Protein AF-A0A3C1WS27-F1 (afdb_monomer_lite)

Sequence (138 aa):
MELTKKLEDYNALLDRKADLAAQTKENNAAIESMKQEIEDMMIDEDITKITAAGYNFSLVNKTEYSKKSEKDLADAGLNFFEVLRNNDLGDLIKETVDRRTYSAACREMVTERGELPDEIQAVTSVYETTDISRRKAK

Secondary structure (DSSP, 8-state):
-HHHHHHHHHHHHHHHHHHHHHHHHHHHHHHHHHHHHHHHHHHHTT-SEEEETTEEEE--------PPPHHHHHHTT--HHHHHHHTT-GGG------HHHHHHHHHHHHHHHSS--HHHHHT---------------

Foldseek 3Di:
DVVVVVVVVVVVVVVVVVVVVVVVVVVVVVVVVVVVVVLVVCVVVVNQWDDDPNDIDGDDDDDDDDDDDPVVCVVVVHDPQVVCVVVVNNVVDDDDDDPVNLVVVLVVCCVVPVHGPPVSVVVDDDDDDDDDDDDDDD

pLDDT: mean 95.27, std 3.47, range [70.12, 98.62]

Radius of gyration: 25.47 Å; chains: 1; bounding box: 59×42×63 Å

Structure (mmCIF, N/CA/C/O backbone):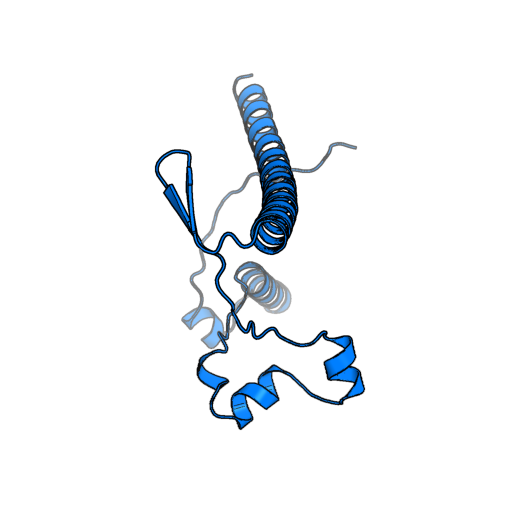
data_AF-A0A3C1WS27-F1
#
_entry.id   AF-A0A3C1WS27-F1
#
loop_
_atom_site.group_PDB
_atom_site.id
_atom_site.type_symbol
_atom_site.label_atom_id
_atom_site.label_alt_id
_atom_site.label_comp_id
_atom_site.label_asym_id
_atom_site.label_entity_id
_atom_site.label_seq_id
_atom_site.pdbx_PDB_ins_code
_atom_site.Cartn_x
_atom_site.Cartn_y
_atom_site.Cartn_z
_atom_site.occupancy
_atom_site.B_iso_or_equiv
_atom_site.auth_seq_id
_atom_site.auth_comp_id
_atom_site.auth_asym_id
_atom_site.auth_atom_id
_atom_site.pdbx_PDB_model_num
ATOM 1 N N . MET A 1 1 ? 36.019 15.001 4.061 1.00 78.75 1 MET A N 1
ATOM 2 C CA . MET A 1 1 ? 35.536 15.767 2.886 1.00 78.75 1 MET A CA 1
ATOM 3 C C . MET A 1 1 ? 34.038 15.985 3.017 1.00 78.75 1 MET A C 1
ATOM 5 O O . MET A 1 1 ? 33.376 15.134 3.596 1.00 78.75 1 MET A O 1
ATOM 9 N N . GLU A 1 2 ? 33.504 17.081 2.473 1.00 94.75 2 GLU A N 1
ATOM 10 C CA . GLU A 1 2 ? 32.064 17.400 2.507 1.00 94.75 2 GLU A CA 1
ATOM 11 C C . GLU A 1 2 ? 31.185 16.277 1.924 1.00 94.75 2 GLU A C 1
ATOM 13 O O . GLU A 1 2 ? 30.153 15.937 2.497 1.00 94.75 2 GLU A O 1
ATOM 18 N N . LEU A 1 3 ? 31.643 15.629 0.845 1.00 95.50 3 LEU A N 1
ATOM 19 C CA . LEU A 1 3 ? 30.945 14.505 0.215 1.00 95.50 3 LEU A CA 1
ATOM 20 C C . LEU A 1 3 ? 30.719 13.329 1.177 1.00 95.50 3 LEU A C 1
ATOM 22 O O . LEU A 1 3 ? 29.619 12.792 1.229 1.00 95.50 3 LEU A O 1
ATOM 26 N N . THR A 1 4 ? 31.735 12.938 1.953 1.00 95.38 4 THR A N 1
ATOM 27 C CA . THR A 1 4 ? 31.625 11.824 2.909 1.00 95.38 4 THR A CA 1
ATOM 28 C C . THR A 1 4 ? 30.534 12.100 3.937 1.00 95.38 4 THR A C 1
ATOM 30 O O . THR A 1 4 ? 29.682 11.248 4.160 1.00 95.38 4 THR A O 1
ATOM 33 N N . LYS A 1 5 ? 30.485 13.330 4.464 1.00 97.06 5 LYS A N 1
ATOM 34 C CA . LYS A 1 5 ? 29.435 13.752 5.393 1.00 97.06 5 LYS A CA 1
ATOM 35 C C . LYS A 1 5 ? 28.047 13.692 4.747 1.00 97.06 5 LYS A C 1
ATOM 37 O O . LYS A 1 5 ? 27.116 13.181 5.351 1.00 97.06 5 LYS A O 1
ATOM 42 N N . LYS A 1 6 ? 27.901 14.143 3.495 1.00 97.81 6 LYS A N 1
ATOM 43 C CA . LYS A 1 6 ? 26.626 14.030 2.762 1.00 97.81 6 LYS A CA 1
ATOM 44 C C . LYS A 1 6 ? 26.190 12.577 2.555 1.00 97.81 6 LYS A C 1
ATOM 46 O O . LYS A 1 6 ? 24.995 12.302 2.609 1.00 97.81 6 LYS A O 1
ATOM 51 N N . LEU A 1 7 ? 27.128 11.658 2.320 1.00 96.62 7 LEU A N 1
ATOM 52 C CA . LEU A 1 7 ? 26.832 10.227 2.192 1.00 96.62 7 LEU A CA 1
ATOM 53 C C . LEU A 1 7 ? 26.419 9.605 3.534 1.00 96.62 7 LEU A C 1
ATOM 55 O O . LEU A 1 7 ? 25.509 8.777 3.557 1.00 96.62 7 LEU A O 1
ATOM 59 N N . GLU A 1 8 ? 27.036 10.027 4.639 1.00 96.12 8 GLU A N 1
ATOM 60 C CA . GLU A 1 8 ? 26.635 9.645 6.000 1.00 96.12 8 GLU A CA 1
ATOM 61 C C . GLU A 1 8 ? 25.231 10.171 6.336 1.00 96.12 8 GLU A C 1
ATOM 63 O O . GLU A 1 8 ? 24.368 9.385 6.732 1.00 96.12 8 GLU A O 1
ATOM 68 N N . ASP A 1 9 ? 24.968 11.459 6.086 1.00 97.50 9 ASP A N 1
ATOM 69 C CA . ASP A 1 9 ? 23.651 12.086 6.264 1.00 97.50 9 ASP A CA 1
ATOM 70 C C . ASP A 1 9 ? 22.581 11.371 5.415 1.00 97.50 9 ASP A C 1
ATOM 72 O O . ASP A 1 9 ? 21.492 11.052 5.897 1.00 97.50 9 ASP A O 1
ATOM 76 N N . TYR A 1 10 ? 22.893 11.065 4.149 1.00 97.06 10 TYR A N 1
ATOM 77 C CA . TYR A 1 10 ? 22.010 10.305 3.262 1.00 97.06 10 TYR A CA 1
ATOM 78 C C . TYR A 1 10 ? 21.714 8.906 3.813 1.00 97.06 10 TYR A C 1
ATOM 80 O O . TYR A 1 10 ? 20.559 8.474 3.804 1.00 97.06 10 TYR A O 1
ATOM 88 N N . ASN A 1 11 ? 22.725 8.201 4.328 1.00 96.44 11 ASN A N 1
ATOM 89 C CA . ASN A 1 11 ? 22.516 6.884 4.918 1.00 96.44 11 ASN A CA 1
ATOM 90 C C . ASN A 1 11 ? 21.634 6.958 6.174 1.00 96.44 11 ASN A C 1
ATOM 92 O O . ASN A 1 11 ? 20.707 6.160 6.304 1.00 96.44 11 ASN A O 1
ATOM 96 N N . ALA A 1 12 ? 21.852 7.954 7.036 1.00 97.44 12 ALA A N 1
ATOM 97 C CA . ALA A 1 12 ? 21.027 8.180 8.221 1.00 97.44 12 ALA A CA 1
ATOM 98 C C . ALA A 1 12 ? 19.549 8.437 7.869 1.00 97.44 12 ALA A C 1
ATOM 100 O O . ALA A 1 12 ? 18.655 7.962 8.570 1.00 97.44 12 ALA A O 1
ATOM 101 N N . LEU A 1 13 ? 19.264 9.128 6.758 1.00 98.31 13 LEU A N 1
ATOM 102 C CA . LEU A 1 13 ? 17.890 9.318 6.272 1.00 98.31 13 LEU A CA 1
ATOM 103 C C . LEU A 1 13 ? 17.237 8.006 5.816 1.00 98.31 13 LEU A C 1
ATOM 105 O O . LEU A 1 13 ? 16.046 7.794 6.059 1.00 98.31 13 LEU A O 1
ATOM 109 N N . LEU A 1 14 ? 17.992 7.122 5.159 1.00 97.00 14 LEU A N 1
ATOM 110 C CA . LEU A 1 14 ? 17.484 5.810 4.747 1.00 97.00 14 LEU A CA 1
ATOM 111 C C . LEU A 1 14 ? 17.176 4.919 5.953 1.00 97.00 14 LEU A C 1
ATOM 113 O O . LEU A 1 14 ? 16.140 4.253 5.960 1.00 97.00 14 LEU A O 1
ATOM 117 N N . ASP A 1 15 ? 18.037 4.945 6.967 1.00 97.12 15 ASP A N 1
ATOM 118 C CA . ASP A 1 15 ? 17.841 4.183 8.200 1.00 97.12 15 ASP A CA 1
ATOM 119 C C . ASP A 1 15 ? 16.641 4.743 8.983 1.00 97.12 15 ASP A C 1
ATOM 121 O O . ASP A 1 15 ? 15.713 4.002 9.308 1.00 97.12 15 ASP A O 1
ATOM 125 N N . ARG A 1 16 ? 16.532 6.075 9.116 1.00 98.31 16 ARG A N 1
ATOM 126 C CA . ARG A 1 16 ? 15.361 6.718 9.736 1.00 98.31 16 ARG A CA 1
ATOM 127 C C . ARG A 1 16 ? 14.053 6.386 9.016 1.00 98.31 16 ARG A C 1
ATOM 129 O O . ARG A 1 16 ? 13.022 6.231 9.669 1.00 98.31 16 ARG A O 1
ATOM 136 N N . LYS A 1 17 ? 14.063 6.279 7.683 1.00 98.25 17 LYS A N 1
ATOM 137 C CA . LYS A 1 17 ? 12.886 5.856 6.909 1.00 98.25 17 LYS A CA 1
ATOM 138 C C . LYS A 1 17 ? 12.459 4.430 7.272 1.00 98.25 17 LYS A C 1
ATOM 140 O O . LYS A 1 17 ? 11.259 4.178 7.373 1.00 98.25 17 LYS A O 1
ATOM 145 N N . ALA A 1 18 ? 13.411 3.516 7.449 1.00 97.75 18 ALA A N 1
ATOM 146 C CA . ALA A 1 18 ? 13.119 2.150 7.875 1.00 97.75 18 ALA A CA 1
ATOM 147 C C . ALA A 1 18 ? 12.547 2.123 9.302 1.00 97.75 18 ALA A C 1
ATOM 149 O O . ALA A 1 18 ? 11.516 1.488 9.528 1.00 97.75 18 ALA A O 1
ATOM 150 N N . ASP A 1 19 ? 13.136 2.893 10.220 1.00 98.25 19 ASP A N 1
ATOM 151 C CA . ASP A 1 19 ? 12.657 3.002 11.602 1.00 98.25 19 ASP A CA 1
ATOM 152 C C . ASP A 1 19 ? 11.241 3.578 11.680 1.00 98.25 19 ASP A C 1
ATOM 154 O O . ASP A 1 19 ? 10.404 3.082 12.428 1.00 98.25 19 ASP A O 1
ATOM 158 N N . LEU A 1 20 ? 10.942 4.612 10.886 1.00 98.62 20 LEU A N 1
ATOM 159 C CA . LEU A 1 20 ? 9.598 5.187 10.805 1.00 98.62 20 LEU A CA 1
ATOM 160 C C . LEU A 1 20 ? 8.575 4.160 10.315 1.00 98.62 20 LEU A C 1
ATOM 162 O O . LEU A 1 20 ? 7.488 4.074 10.879 1.00 98.62 20 LEU A O 1
ATOM 166 N N . ALA A 1 21 ? 8.921 3.356 9.306 1.00 98.25 21 ALA A N 1
ATOM 167 C CA . ALA A 1 21 ? 8.036 2.302 8.817 1.00 98.25 21 ALA A CA 1
ATOM 168 C C . ALA A 1 21 ? 7.759 1.237 9.895 1.00 98.25 21 ALA A C 1
ATOM 170 O O . ALA A 1 21 ? 6.620 0.783 10.023 1.00 98.25 21 ALA A O 1
ATOM 171 N N . ALA A 1 22 ? 8.768 0.876 10.695 1.00 97.94 22 ALA A N 1
ATOM 172 C CA . ALA A 1 22 ? 8.600 -0.029 11.831 1.00 97.94 22 ALA A CA 1
ATOM 173 C C . ALA A 1 22 ? 7.705 0.586 12.922 1.00 97.94 22 ALA A C 1
ATOM 175 O O . ALA A 1 22 ? 6.713 -0.029 13.307 1.00 97.94 22 ALA A O 1
ATOM 176 N N . GLN A 1 23 ? 7.972 1.833 13.322 1.00 98.31 23 GLN A N 1
ATOM 177 C CA . GLN A 1 23 ? 7.181 2.563 14.323 1.00 98.31 23 GLN A CA 1
ATOM 178 C C . GLN A 1 23 ? 5.714 2.710 13.905 1.00 98.31 23 GLN A C 1
ATOM 180 O O . GLN A 1 23 ? 4.816 2.522 14.719 1.00 98.31 23 GLN A O 1
ATOM 185 N N . THR A 1 24 ? 5.441 3.006 12.629 1.00 98.44 24 THR A N 1
ATOM 186 C CA . THR A 1 24 ? 4.064 3.058 12.116 1.00 98.44 24 THR A CA 1
ATOM 187 C C . THR A 1 24 ? 3.381 1.695 12.202 1.00 98.44 24 THR A C 1
ATOM 189 O O . THR A 1 24 ? 2.223 1.620 12.607 1.00 98.44 24 THR A O 1
ATOM 192 N N . LYS A 1 25 ? 4.085 0.610 11.855 1.00 97.81 25 LYS A N 1
ATOM 193 C CA . LYS A 1 25 ? 3.535 -0.748 11.947 1.00 97.81 25 LYS A CA 1
ATOM 194 C C . LYS A 1 25 ? 3.204 -1.127 13.393 1.00 97.81 25 LYS A C 1
ATOM 196 O O . LYS A 1 25 ? 2.119 -1.644 13.643 1.00 97.81 25 LYS A O 1
ATOM 201 N N . GLU A 1 26 ? 4.116 -0.862 14.324 1.00 98.12 26 GLU A N 1
ATOM 202 C CA . GLU A 1 26 ? 3.929 -1.130 15.755 1.00 98.12 26 GLU A CA 1
ATOM 203 C C . GLU A 1 26 ? 2.779 -0.305 16.339 1.00 98.12 26 GLU A C 1
ATOM 205 O O . GLU A 1 26 ? 1.907 -0.851 17.010 1.00 98.12 26 GLU A O 1
ATOM 210 N N . ASN A 1 27 ? 2.720 0.989 16.018 1.00 98.50 27 ASN A N 1
ATOM 211 C CA . ASN A 1 27 ? 1.651 1.867 16.481 1.00 98.50 27 ASN A CA 1
ATOM 212 C C . ASN A 1 27 ? 0.277 1.438 15.947 1.00 98.50 27 ASN A C 1
ATOM 214 O O . ASN A 1 27 ? -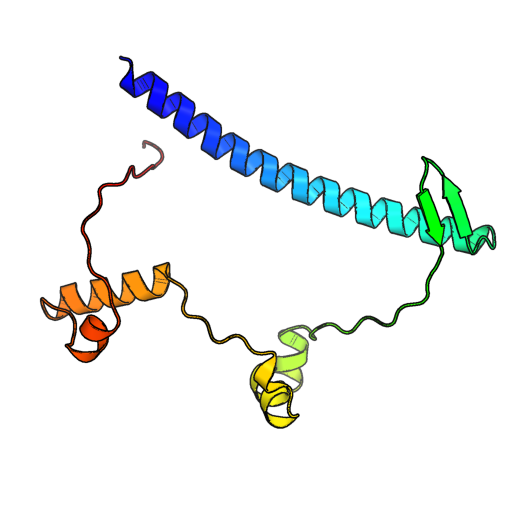0.691 1.437 16.697 1.00 98.50 27 ASN A O 1
ATOM 218 N N . ASN A 1 28 ? 0.182 1.023 14.679 1.00 98.19 28 ASN A N 1
ATOM 219 C CA . ASN A 1 28 ? -1.073 0.506 14.129 1.00 98.19 28 ASN A CA 1
ATOM 220 C C . ASN A 1 28 ? -1.522 -0.777 14.845 1.00 98.19 28 ASN A C 1
ATOM 222 O O . ASN A 1 28 ? -2.706 -0.928 15.125 1.00 98.19 28 ASN A O 1
ATOM 226 N N . ALA A 1 29 ? -0.593 -1.674 15.190 1.00 97.69 29 ALA A N 1
ATOM 227 C CA . ALA A 1 29 ? -0.925 -2.871 15.963 1.00 97.69 29 ALA A CA 1
ATOM 228 C C . ALA A 1 29 ? -1.419 -2.526 17.380 1.00 97.69 29 ALA A C 1
ATOM 230 O O . ALA A 1 29 ? -2.399 -3.104 17.845 1.00 97.69 29 ALA A O 1
ATOM 231 N N . ALA A 1 30 ? -0.783 -1.556 18.043 1.00 98.25 30 ALA A N 1
ATOM 232 C CA . ALA A 1 30 ? -1.218 -1.075 19.353 1.00 98.25 30 ALA A CA 1
ATOM 233 C C . ALA A 1 30 ? -2.598 -0.395 19.299 1.00 98.25 30 ALA A C 1
ATOM 235 O O . ALA A 1 30 ? -3.409 -0.606 20.197 1.00 98.25 30 ALA A O 1
ATOM 236 N N . ILE A 1 31 ? -2.885 0.376 18.240 1.00 98.19 31 ILE A N 1
ATOM 237 C CA . ILE A 1 31 ? -4.202 0.989 18.012 1.00 98.19 31 ILE A CA 1
ATOM 238 C C . ILE A 1 31 ? -5.283 -0.084 17.892 1.00 98.19 31 ILE A C 1
ATOM 240 O O . ILE A 1 31 ? -6.304 0.032 18.561 1.00 98.19 31 ILE A O 1
ATOM 244 N N . GLU A 1 32 ? -5.072 -1.124 17.080 1.00 97.19 32 GLU A N 1
ATOM 245 C CA . GLU A 1 32 ? -6.079 -2.180 16.918 1.00 97.19 32 GLU A CA 1
ATOM 246 C C . GLU A 1 32 ? -6.287 -2.985 18.212 1.00 97.19 32 GLU A C 1
ATOM 248 O O . GLU A 1 32 ? -7.429 -3.273 18.558 1.00 97.19 32 GLU A O 1
ATOM 253 N N . SER A 1 33 ? -5.223 -3.272 18.977 1.00 97.12 33 SER A N 1
ATOM 254 C CA . SER A 1 33 ? -5.348 -3.923 20.297 1.00 97.12 33 SER A CA 1
ATOM 255 C C . SER A 1 33 ? -6.169 -3.074 21.268 1.00 97.12 33 SER A C 1
ATOM 257 O O . SER A 1 33 ? -7.140 -3.551 21.845 1.00 97.12 33 SER A O 1
ATOM 259 N N . MET A 1 34 ? -5.822 -1.790 21.394 1.00 97.94 34 MET A N 1
ATOM 260 C CA . MET A 1 34 ? -6.526 -0.852 22.270 1.00 97.94 34 MET A CA 1
ATOM 261 C C . MET A 1 34 ? -7.987 -0.675 21.848 1.00 97.94 34 MET A C 1
ATOM 263 O O . MET A 1 34 ? -8.874 -0.558 22.685 1.00 97.94 34 MET A O 1
ATOM 267 N N . LYS A 1 35 ? -8.252 -0.650 20.540 1.00 95.81 35 LYS A N 1
ATOM 268 C CA . LYS A 1 35 ? -9.607 -0.547 20.006 1.00 95.81 35 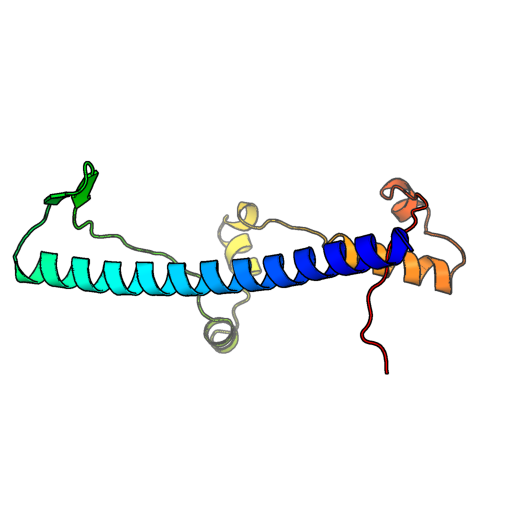LYS A CA 1
ATOM 269 C C . LYS A 1 35 ? -10.448 -1.765 20.391 1.00 95.81 35 LYS A C 1
ATOM 271 O O . LYS A 1 35 ? -11.570 -1.562 20.836 1.00 95.81 35 LYS A O 1
ATOM 276 N N . GLN A 1 36 ? -9.906 -2.979 20.281 1.00 96.12 36 GLN A N 1
ATOM 277 C CA . GLN A 1 36 ? -10.600 -4.191 20.726 1.00 96.12 36 GLN A CA 1
ATOM 278 C C . GLN A 1 36 ? -10.888 -4.149 22.232 1.00 96.12 36 GLN A C 1
ATOM 280 O O . GLN A 1 36 ? -12.013 -4.399 22.643 1.00 96.12 36 GLN A O 1
ATOM 285 N N . GLU A 1 37 ? -9.902 -3.762 23.046 1.00 97.69 37 GLU A N 1
ATOM 286 C CA . GLU A 1 37 ? -10.079 -3.618 24.496 1.00 97.69 37 GLU A CA 1
ATOM 287 C C . GLU A 1 37 ? -11.188 -2.607 24.841 1.00 97.69 37 GLU A C 1
ATOM 289 O O . GLU A 1 37 ? -12.014 -2.866 25.713 1.00 97.69 37 GLU A O 1
ATOM 294 N N . ILE A 1 38 ? -11.243 -1.470 24.139 1.00 96.81 38 ILE A N 1
ATOM 295 C CA . ILE A 1 38 ? -12.300 -0.463 24.318 1.00 96.81 38 ILE A CA 1
ATOM 296 C C . ILE A 1 38 ? -13.665 -1.005 23.875 1.00 96.81 38 ILE A C 1
ATOM 298 O O . ILE A 1 38 ? -14.657 -0.752 24.555 1.00 96.81 38 ILE A O 1
ATOM 302 N N . GLU A 1 39 ? -13.736 -1.720 22.749 1.00 95.88 39 GLU A N 1
ATOM 303 C CA . GLU A 1 39 ? -14.974 -2.350 22.273 1.00 95.88 39 GLU A CA 1
ATOM 304 C C . GLU A 1 39 ? -15.519 -3.343 23.308 1.00 95.88 39 GLU A C 1
ATOM 306 O O . GLU A 1 39 ? -16.699 -3.260 23.652 1.00 95.88 39 GLU A O 1
ATOM 311 N N . ASP A 1 40 ? -14.657 -4.197 23.865 1.00 97.00 40 ASP A N 1
ATOM 312 C CA . ASP A 1 40 ? -15.021 -5.170 24.900 1.00 97.00 40 ASP A CA 1
ATOM 313 C C . ASP A 1 40 ? -15.526 -4.466 26.175 1.00 97.00 40 ASP A C 1
ATOM 315 O O . ASP A 1 40 ? -16.603 -4.791 26.674 1.00 97.00 40 ASP A O 1
ATOM 319 N N . MET A 1 41 ? -14.825 -3.428 26.653 1.00 97.62 41 MET A N 1
ATOM 320 C CA . MET A 1 41 ? -15.264 -2.638 27.818 1.00 97.62 41 MET A CA 1
ATOM 321 C C . MET A 1 41 ? -16.611 -1.942 27.581 1.00 97.62 41 MET A C 1
ATOM 323 O O . MET A 1 41 ? -17.466 -1.922 28.464 1.00 97.62 41 MET A O 1
ATOM 327 N N . MET A 1 42 ? -16.823 -1.368 26.392 1.00 97.19 42 MET A N 1
ATOM 328 C CA . MET A 1 42 ? -18.090 -0.718 26.047 1.00 97.19 42 MET A CA 1
ATOM 329 C C . MET A 1 42 ? -19.254 -1.715 26.010 1.00 97.19 42 MET A C 1
ATOM 331 O O . MET A 1 42 ? -20.367 -1.348 26.388 1.00 97.19 42 MET A O 1
ATOM 335 N N . ILE A 1 43 ? -19.011 -2.956 25.576 1.00 95.88 43 ILE A N 1
ATOM 336 C CA . ILE A 1 43 ? -20.003 -4.038 25.608 1.00 95.88 43 ILE A CA 1
ATOM 337 C C . ILE A 1 43 ? -20.302 -4.450 27.054 1.00 95.88 43 ILE A C 1
ATOM 339 O O . ILE A 1 43 ? -21.473 -4.520 27.428 1.00 95.88 43 ILE A O 1
ATOM 343 N N . ASP A 1 44 ? -19.267 -4.681 27.865 1.00 97.56 44 ASP A N 1
ATOM 344 C CA . ASP A 1 44 ? -19.408 -5.125 29.258 1.00 97.56 44 ASP A CA 1
ATOM 345 C C . ASP A 1 44 ? -20.128 -4.088 30.138 1.00 97.56 44 ASP A C 1
ATOM 347 O O . ASP A 1 44 ? -20.913 -4.450 31.019 1.00 97.56 44 ASP A O 1
ATOM 351 N N . GLU A 1 45 ? -19.894 -2.797 29.889 1.00 97.19 45 GLU A N 1
ATOM 352 C CA . GLU A 1 45 ? -20.531 -1.687 30.610 1.00 97.19 45 GLU A CA 1
ATOM 353 C C . GLU A 1 45 ? -21.865 -1.222 29.986 1.00 97.19 45 GLU A C 1
ATOM 355 O O . GLU A 1 45 ? -22.474 -0.275 30.487 1.00 97.19 45 GLU A O 1
ATOM 360 N N . ASP A 1 46 ? -22.332 -1.869 28.910 1.00 96.06 46 ASP A N 1
ATOM 361 C CA . ASP A 1 46 ? -23.535 -1.491 28.143 1.00 96.06 46 ASP A CA 1
ATOM 362 C C . ASP A 1 46 ? -23.520 -0.012 27.675 1.00 96.06 46 ASP A C 1
ATOM 364 O O . ASP A 1 46 ? -24.533 0.695 27.637 1.00 96.06 46 ASP A O 1
ATOM 368 N N . ILE A 1 47 ? -22.333 0.492 27.316 1.00 96.25 47 ILE A N 1
ATOM 369 C CA . ILE A 1 47 ? -22.115 1.859 26.829 1.00 96.25 47 ILE A CA 1
ATOM 370 C C . ILE A 1 47 ? -22.108 1.859 25.303 1.00 96.25 47 ILE A C 1
ATOM 372 O O . ILE A 1 47 ? -21.135 1.487 24.655 1.00 96.25 47 ILE A O 1
ATOM 376 N N . THR A 1 48 ? -23.151 2.408 24.684 1.00 94.62 48 THR A N 1
ATOM 377 C CA . THR A 1 48 ? -23.200 2.532 23.216 1.00 94.62 48 THR A CA 1
ATOM 378 C C . THR A 1 48 ? -22.499 3.787 22.687 1.00 94.62 48 THR A C 1
ATOM 380 O O . THR A 1 48 ? -22.176 3.861 21.499 1.00 94.62 48 THR A O 1
ATOM 383 N N . LYS A 1 49 ? -22.288 4.806 23.534 1.00 96.88 49 LYS A N 1
ATOM 384 C CA . LYS A 1 49 ? -21.661 6.085 23.164 1.00 96.88 49 LYS A CA 1
ATOM 385 C C . LYS A 1 49 ? -21.050 6.809 24.366 1.00 96.88 49 LYS A C 1
ATOM 387 O O . LYS A 1 49 ? -21.699 6.932 25.399 1.00 96.88 49 LYS A O 1
ATOM 392 N N . ILE A 1 50 ? -19.860 7.383 24.190 1.00 96.88 50 ILE A N 1
ATOM 393 C CA . ILE A 1 50 ? -19.158 8.177 25.212 1.00 96.88 50 ILE A CA 1
ATOM 394 C C . ILE A 1 50 ? -18.372 9.336 24.583 1.00 96.88 50 ILE A C 1
ATOM 396 O O . ILE A 1 50 ? -17.918 9.245 23.443 1.00 96.88 50 ILE A O 1
ATOM 400 N N . THR A 1 51 ? -18.197 10.433 25.324 1.00 97.4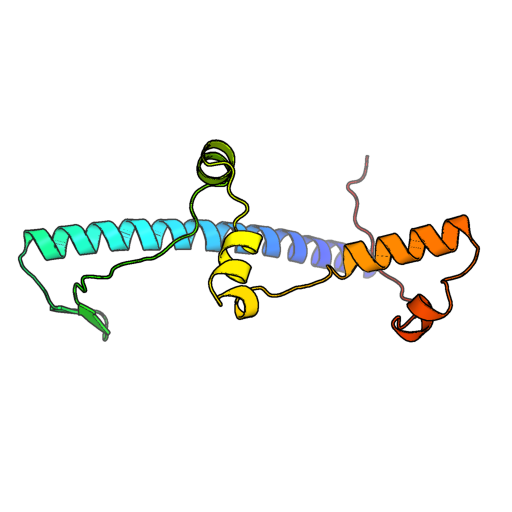4 51 THR A N 1
ATOM 401 C CA . THR A 1 51 ? -17.333 11.556 24.928 1.00 97.44 51 THR A CA 1
ATOM 402 C C . THR A 1 51 ? -16.075 11.569 25.786 1.00 97.44 51 THR A C 1
ATOM 404 O O . THR A 1 51 ? -16.168 11.687 27.005 1.00 97.44 51 THR A O 1
ATOM 407 N N . ALA A 1 52 ? -14.903 11.506 25.158 1.00 96.25 52 ALA A N 1
ATOM 408 C CA . ALA A 1 52 ? -13.609 11.559 25.836 1.00 96.25 52 ALA A CA 1
ATOM 409 C C . ALA A 1 52 ? -12.572 12.274 24.960 1.00 96.25 52 ALA A C 1
ATOM 411 O O . ALA A 1 52 ? -12.655 12.238 23.735 1.00 96.25 52 ALA A O 1
ATOM 412 N N . ALA A 1 53 ? -11.606 12.961 25.578 1.00 95.06 53 ALA A N 1
ATOM 413 C CA . ALA A 1 53 ? -10.532 13.685 24.880 1.00 95.06 53 ALA A CA 1
ATOM 414 C C . ALA A 1 53 ? -11.003 14.642 23.754 1.00 95.06 53 ALA A C 1
ATOM 416 O O . ALA A 1 53 ? -10.269 14.896 22.805 1.00 95.06 53 ALA A O 1
ATOM 417 N N . GLY A 1 54 ? -12.228 15.175 23.848 1.00 97.12 54 GLY A N 1
ATOM 418 C CA . GLY A 1 54 ? -12.818 16.051 22.826 1.00 9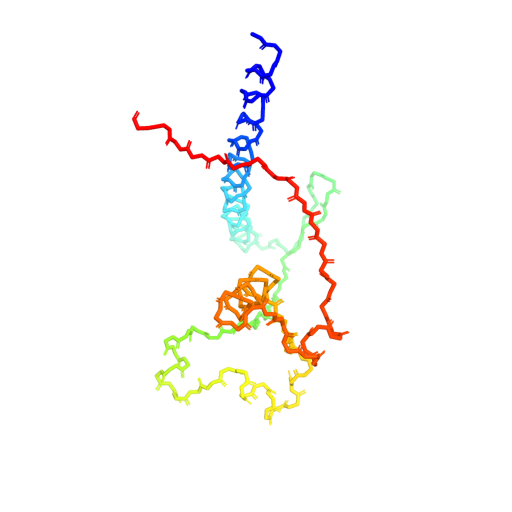7.12 54 GLY A CA 1
ATOM 419 C C . GLY A 1 54 ? -13.481 15.334 21.641 1.00 97.12 54 GLY A C 1
ATOM 420 O O . GLY A 1 54 ? -13.922 16.006 20.712 1.00 97.12 54 GLY A O 1
ATOM 421 N N . TYR A 1 55 ? -13.602 14.004 21.673 1.00 97.69 55 TYR A N 1
ATOM 422 C CA . TYR A 1 55 ? -14.205 13.188 20.614 1.00 97.69 55 TYR A CA 1
ATOM 423 C C . TYR A 1 55 ? -15.394 12.377 21.129 1.00 97.69 55 TYR A C 1
ATOM 425 O O . TYR A 1 55 ? -15.473 12.055 22.312 1.00 97.69 55 TYR A O 1
ATOM 433 N N . ASN A 1 56 ? -16.315 12.035 20.224 1.00 96.69 56 ASN A N 1
ATOM 434 C CA . ASN A 1 56 ? -17.385 11.077 20.491 1.00 96.69 56 ASN A CA 1
ATOM 435 C C . ASN A 1 56 ? -16.964 9.698 19.976 1.00 96.69 56 ASN A C 1
ATOM 437 O O . ASN A 1 56 ? -16.652 9.557 18.793 1.00 96.69 56 ASN A O 1
ATOM 441 N N . PHE A 1 57 ? -17.043 8.695 20.838 1.00 96.94 57 PHE A N 1
ATOM 442 C CA . PHE A 1 57 ? -16.852 7.288 20.510 1.00 96.94 57 PHE A CA 1
ATOM 443 C C . PHE A 1 57 ? -18.202 6.585 20.584 1.00 96.94 57 PHE A C 1
ATOM 445 O O . PHE A 1 57 ? -19.030 6.902 21.439 1.00 96.94 57 PHE A O 1
ATOM 452 N N . SER A 1 58 ? -18.486 5.685 19.651 1.00 96.12 58 SER A N 1
ATOM 453 C CA . SER A 1 58 ? -19.746 4.939 19.618 1.00 96.12 58 SER A CA 1
ATOM 454 C C . SER A 1 58 ? -19.490 3.533 19.113 1.00 96.12 58 SER A C 1
ATOM 456 O O . SER A 1 58 ? -18.746 3.365 18.146 1.00 96.12 58 SER A O 1
ATOM 458 N N . LEU A 1 59 ? -20.128 2.552 19.746 1.00 94.75 59 LEU A N 1
ATOM 459 C CA . LEU A 1 59 ? -20.099 1.175 19.276 1.00 94.75 59 LEU A CA 1
ATOM 460 C C . LEU A 1 59 ? -21.011 1.072 18.050 1.00 94.75 59 LEU A C 1
ATOM 462 O O . LEU A 1 59 ? -22.184 1.451 18.100 1.00 94.75 59 LEU A O 1
ATOM 466 N N . VAL A 1 60 ? -20.465 0.617 16.923 1.00 91.56 60 VAL A N 1
ATOM 467 C CA . VAL A 1 60 ? -21.206 0.496 15.663 1.00 91.56 60 VAL A CA 1
ATOM 468 C C . VAL A 1 60 ? -21.035 -0.911 15.126 1.00 91.56 60 VAL A C 1
ATOM 470 O O . VAL A 1 60 ? -19.928 -1.319 14.789 1.00 91.56 60 VAL A O 1
ATOM 473 N N . ASN A 1 61 ? -22.150 -1.616 14.955 1.00 87.62 61 ASN A N 1
ATOM 474 C CA . ASN A 1 61 ? -22.158 -2.891 14.251 1.00 87.62 61 ASN A CA 1
ATOM 475 C C . ASN A 1 61 ? -21.886 -2.649 12.765 1.00 87.62 61 ASN A C 1
ATOM 477 O O . ASN A 1 61 ? -22.645 -1.941 12.096 1.00 87.62 61 ASN A O 1
ATOM 481 N N . LYS A 1 62 ? -20.811 -3.242 12.246 1.00 89.75 62 LYS A N 1
ATOM 482 C CA . LYS A 1 62 ? -20.463 -3.194 10.824 1.00 89.75 62 LYS A CA 1
ATOM 483 C C . LYS A 1 62 ? -20.285 -4.599 10.277 1.00 89.75 62 LYS A C 1
ATOM 485 O O . LYS A 1 62 ? -19.723 -5.468 10.935 1.00 89.75 62 LYS A O 1
ATOM 490 N N . THR A 1 63 ? -20.748 -4.799 9.050 1.00 92.56 63 THR A N 1
ATOM 491 C CA . THR A 1 63 ? -20.400 -5.972 8.252 1.00 92.56 63 THR A CA 1
ATOM 492 C C . THR A 1 63 ? -19.275 -5.575 7.314 1.00 92.56 63 THR A C 1
ATOM 494 O O . THR A 1 63 ? -19.464 -4.722 6.449 1.00 92.56 63 THR A O 1
ATOM 497 N N . GLU A 1 64 ? -18.115 -6.191 7.497 1.00 92.31 64 GLU A N 1
ATOM 498 C CA . GLU A 1 64 ? -16.955 -5.999 6.632 1.00 92.31 64 GLU A CA 1
ATOM 499 C C . GLU A 1 64 ? -16.895 -7.114 5.582 1.00 92.31 64 GLU A C 1
ATOM 501 O O . GLU A 1 64 ? -17.205 -8.274 5.862 1.00 92.31 64 GLU A O 1
ATOM 506 N N . TYR A 1 65 ? -16.474 -6.762 4.367 1.00 93.81 65 TYR A N 1
ATOM 507 C CA . TYR A 1 65 ? -16.300 -7.700 3.260 1.00 93.81 65 TYR A CA 1
ATOM 508 C C . TYR A 1 65 ? -14.835 -7.689 2.836 1.00 93.81 65 TYR A C 1
ATOM 510 O O . TYR A 1 65 ? -14.320 -6.673 2.372 1.00 93.81 65 TYR A O 1
ATOM 518 N N . SER A 1 66 ? -14.156 -8.822 2.985 1.00 93.75 66 SER A N 1
ATOM 519 C CA . SER A 1 66 ? -12.751 -8.976 2.617 1.00 93.75 66 SER A CA 1
ATOM 520 C C . SER A 1 66 ? -12.563 -10.121 1.626 1.00 93.75 66 SER A C 1
ATOM 522 O O . SER A 1 66 ? -13.357 -11.062 1.548 1.00 93.75 66 SER A O 1
ATOM 524 N N . LYS A 1 67 ? -11.499 -10.024 0.821 1.00 96.69 67 LYS A N 1
ATOM 525 C CA . LYS A 1 67 ? -11.102 -11.098 -0.090 1.00 96.69 67 LYS A CA 1
ATOM 526 C C . LYS A 1 67 ? -10.762 -12.345 0.735 1.00 96.69 67 LYS A C 1
ATOM 528 O O . LYS A 1 67 ? -10.013 -12.256 1.707 1.00 96.69 67 LYS A O 1
ATOM 533 N N . LYS A 1 68 ? -11.265 -13.507 0.312 1.00 95.69 68 LYS A N 1
ATOM 534 C CA . LYS A 1 68 ? -10.829 -14.803 0.854 1.00 95.69 68 LYS A CA 1
ATOM 535 C C . LYS A 1 68 ? -9.327 -15.018 0.641 1.00 95.69 68 LYS A C 1
ATOM 537 O O . LYS A 1 68 ? -8.728 -14.428 -0.260 1.00 95.69 68 LYS A O 1
ATOM 542 N N . SER A 1 69 ? -8.724 -15.883 1.453 1.00 95.88 69 SER A N 1
ATOM 543 C CA . SER A 1 69 ? -7.305 -16.207 1.298 1.00 95.88 69 SER A CA 1
ATOM 544 C C . SER A 1 69 ? -7.028 -16.840 -0.074 1.00 95.88 69 SER A C 1
ATOM 546 O O . SER A 1 69 ? -7.903 -17.480 -0.658 1.00 95.88 69 SER A O 1
ATOM 548 N N . GLU A 1 70 ? -5.801 -16.698 -0.591 1.00 96.06 70 GLU A N 1
ATOM 549 C CA . GLU A 1 70 ? -5.420 -17.352 -1.857 1.00 96.06 70 GLU A CA 1
ATOM 550 C C . GLU A 1 70 ? -5.579 -18.873 -1.779 1.00 96.06 70 GLU A C 1
ATOM 552 O O . GLU A 1 70 ? -5.934 -19.506 -2.767 1.00 96.06 70 GLU A O 1
ATOM 557 N N . LYS A 1 71 ? -5.361 -19.455 -0.592 1.00 95.81 71 LYS A N 1
ATOM 558 C CA . LYS A 1 71 ? -5.569 -20.881 -0.352 1.00 95.81 71 LYS A CA 1
ATOM 559 C C . LYS A 1 71 ? -7.036 -21.266 -0.530 1.00 95.81 71 LYS A C 1
ATOM 561 O O . LYS A 1 71 ? -7.315 -22.179 -1.292 1.00 95.81 71 LYS A O 1
ATOM 566 N N . ASP A 1 72 ? -7.961 -20.555 0.115 1.00 97.06 72 ASP A N 1
ATOM 567 C CA . ASP A 1 72 ? -9.394 -20.876 0.017 1.00 97.06 72 ASP A CA 1
ATOM 568 C C . ASP A 1 72 ? -9.918 -20.708 -1.414 1.00 97.06 72 ASP A C 1
ATOM 570 O O . ASP A 1 72 ? -10.798 -21.446 -1.855 1.00 97.06 72 ASP A O 1
ATOM 574 N N . LEU A 1 73 ? -9.388 -19.722 -2.144 1.00 97.19 73 LEU A N 1
ATOM 575 C CA . LEU A 1 73 ? -9.714 -19.513 -3.552 1.00 97.19 73 LEU A CA 1
ATOM 576 C C . LEU A 1 73 ? -9.170 -20.649 -4.424 1.00 97.19 73 LEU A C 1
ATOM 578 O O . LEU A 1 73 ? -9.907 -21.161 -5.264 1.00 97.19 73 LEU A O 1
ATOM 582 N N . ALA A 1 74 ? -7.928 -21.080 -4.194 1.00 95.00 74 ALA A N 1
ATOM 583 C CA . ALA A 1 74 ? -7.321 -22.201 -4.906 1.00 95.00 74 ALA A CA 1
ATOM 584 C C . ALA A 1 74 ? -8.039 -23.530 -4.620 1.00 95.00 74 ALA A C 1
ATOM 586 O O . ALA A 1 74 ? -8.351 -24.260 -5.559 1.00 95.00 74 ALA A O 1
ATOM 587 N N . ASP A 1 75 ? -8.367 -23.807 -3.355 1.00 97.25 75 ASP A N 1
ATOM 588 C CA . ASP A 1 75 ? -9.107 -25.003 -2.933 1.00 97.25 75 ASP A CA 1
ATOM 589 C C . ASP A 1 75 ? -10.515 -25.045 -3.562 1.00 97.25 75 ASP A C 1
ATOM 591 O O . ASP A 1 75 ? -11.028 -26.115 -3.887 1.00 97.25 75 ASP A O 1
ATOM 595 N N . ALA A 1 76 ? -11.126 -23.877 -3.794 1.00 96.50 76 ALA A N 1
ATOM 596 C CA . ALA A 1 76 ? -12.394 -23.737 -4.509 1.00 96.50 76 ALA A CA 1
ATOM 597 C C . ALA A 1 76 ? -12.253 -23.682 -6.045 1.00 96.50 76 ALA A C 1
ATOM 599 O O . ALA A 1 76 ? -13.266 -23.608 -6.741 1.00 96.50 76 ALA A O 1
ATOM 600 N N . GLY A 1 77 ? -11.030 -23.686 -6.587 1.00 96.56 77 GLY A N 1
ATOM 601 C CA . GLY A 1 77 ? -10.770 -23.551 -8.023 1.00 96.56 77 GLY A CA 1
ATOM 602 C C . GLY A 1 77 ? -11.188 -22.197 -8.610 1.00 96.56 77 GLY A C 1
ATOM 603 O O . GLY A 1 77 ? -11.536 -22.122 -9.786 1.00 96.56 77 GLY A O 1
ATOM 604 N N . LEU A 1 78 ? -11.198 -21.133 -7.803 1.00 97.38 78 LEU A N 1
ATOM 605 C CA . LEU A 1 78 ? -11.666 -19.803 -8.194 1.00 97.38 78 LEU A CA 1
ATOM 606 C C . LEU A 1 78 ? -10.503 -18.838 -8.431 1.00 97.38 78 LEU A C 1
ATOM 608 O O . LEU A 1 78 ? -9.628 -18.669 -7.583 1.00 97.38 78 LEU A O 1
ATOM 612 N N . ASN A 1 79 ? -10.558 -18.101 -9.541 1.00 96.69 79 ASN A N 1
ATOM 613 C CA . ASN A 1 79 ? -9.726 -16.922 -9.755 1.00 96.69 79 ASN A CA 1
ATOM 614 C C . ASN A 1 79 ? -10.494 -15.663 -9.328 1.00 96.69 79 ASN A C 1
ATOM 616 O O . ASN A 1 79 ? -11.533 -15.334 -9.899 1.00 96.69 79 ASN A O 1
ATOM 620 N N . PHE A 1 80 ? -9.973 -14.937 -8.336 1.00 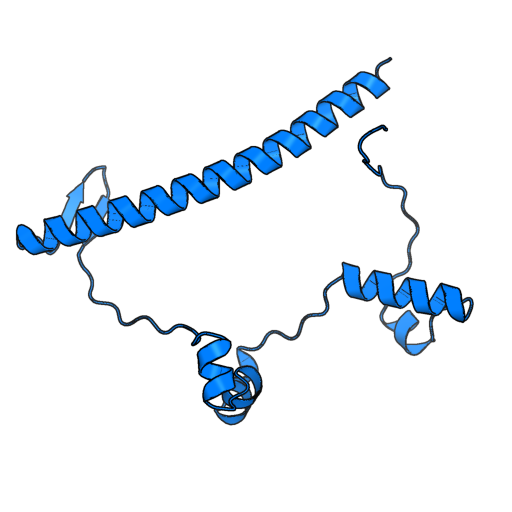96.56 80 PHE A N 1
ATOM 621 C CA . PHE A 1 80 ? -10.653 -13.762 -7.782 1.00 96.56 80 PHE A CA 1
ATOM 622 C C . PHE A 1 80 ? -10.991 -12.700 -8.837 1.00 96.56 80 PHE A C 1
ATOM 624 O O . PHE A 1 80 ? -12.109 -12.195 -8.852 1.00 96.56 80 PHE A O 1
ATOM 631 N N . PHE A 1 81 ? -10.058 -12.377 -9.735 1.00 96.31 81 PHE A N 1
ATOM 632 C CA . PHE A 1 81 ? -10.274 -11.333 -10.736 1.00 96.31 81 PHE A CA 1
ATOM 633 C C . PHE A 1 81 ? -11.269 -11.761 -11.813 1.00 96.31 81 PHE A C 1
ATOM 635 O O . PHE A 1 81 ? -12.096 -10.952 -12.225 1.00 96.31 81 PHE A O 1
ATOM 642 N N . GLU A 1 82 ? -11.234 -13.020 -12.247 1.00 96.88 82 GLU A N 1
ATOM 643 C CA . GLU A 1 82 ? -12.230 -13.545 -13.189 1.00 96.88 82 GLU A CA 1
ATOM 644 C C . GLU A 1 82 ? -13.630 -13.542 -12.576 1.00 96.88 82 GLU A C 1
ATOM 646 O O . GLU A 1 82 ? -14.577 -13.102 -13.222 1.00 96.88 82 GLU A O 1
ATOM 651 N N . VAL A 1 83 ? -13.760 -13.947 -11.307 1.00 97.56 83 VAL A N 1
ATOM 652 C CA . VAL A 1 83 ? -15.039 -13.891 -10.588 1.00 97.56 83 VAL A CA 1
ATOM 653 C C . VAL A 1 83 ? -15.558 -12.456 -10.516 1.00 97.56 83 VAL A C 1
ATOM 655 O O . VAL A 1 83 ? -16.732 -12.241 -10.803 1.00 97.56 83 VAL A O 1
ATOM 658 N N . LEU A 1 84 ? -14.711 -11.470 -10.198 1.00 97.38 84 LEU A N 1
ATOM 659 C CA . LEU A 1 84 ? -15.128 -10.063 -10.206 1.00 97.38 84 LEU A CA 1
ATOM 660 C C . LEU A 1 84 ? -15.598 -9.611 -11.597 1.00 97.38 84 LEU A C 1
ATOM 662 O O . LEU A 1 84 ? -16.675 -9.030 -11.709 1.00 97.38 84 LEU A O 1
ATOM 666 N N . ARG A 1 85 ? -14.839 -9.913 -12.660 1.00 96.75 85 ARG A N 1
ATOM 667 C CA . ARG A 1 85 ? -15.217 -9.554 -14.041 1.00 96.75 85 ARG A CA 1
ATOM 668 C C . ARG A 1 85 ? -16.539 -10.199 -14.469 1.00 96.75 85 ARG A C 1
ATOM 670 O O . ARG A 1 85 ? -17.350 -9.532 -15.096 1.00 96.75 85 ARG A O 1
ATOM 677 N N . ASN A 1 86 ? -16.780 -11.450 -14.082 1.00 97.56 86 ASN A N 1
ATOM 678 C CA . ASN A 1 86 ? -18.002 -12.189 -14.420 1.00 97.56 86 ASN A CA 1
ATOM 679 C C . ASN A 1 86 ? -19.245 -11.739 -13.630 1.00 97.56 86 ASN A C 1
ATOM 681 O O . ASN A 1 86 ? -20.345 -12.173 -13.954 1.00 97.56 86 ASN A O 1
ATOM 685 N N . ASN A 1 87 ? -19.078 -10.919 -12.588 1.00 97.44 87 ASN A N 1
ATOM 686 C CA . ASN A 1 87 ? -20.164 -10.428 -11.733 1.00 97.44 87 ASN A CA 1
ATOM 687 C C . ASN A 1 87 ? -20.311 -8.898 -11.804 1.00 97.44 87 ASN A C 1
ATOM 689 O O . ASN A 1 87 ? -20.692 -8.280 -10.814 1.00 97.44 87 ASN A O 1
ATOM 693 N N . ASP A 1 88 ? -19.954 -8.275 -12.932 1.00 96.38 88 ASP A N 1
ATOM 694 C CA . ASP A 1 88 ? -20.045 -6.818 -13.144 1.00 96.38 88 ASP A CA 1
ATOM 695 C C . ASP A 1 88 ? -19.236 -5.971 -12.137 1.00 96.38 88 ASP A C 1
ATOM 697 O O . ASP A 1 88 ? -19.463 -4.776 -11.964 1.00 96.38 88 ASP A O 1
ATOM 701 N N . LEU A 1 89 ? -18.241 -6.578 -11.482 1.00 96.81 89 LEU A N 1
ATOM 702 C CA . LEU A 1 89 ? -17.304 -5.912 -10.571 1.00 96.81 89 LEU A CA 1
ATOM 703 C C . LEU A 1 89 ? -15.924 -5.709 -11.212 1.00 96.81 89 LEU A C 1
ATOM 705 O O . LEU A 1 89 ? -14.953 -5.391 -10.522 1.00 96.81 89 LEU A O 1
ATOM 709 N N . GLY A 1 90 ? -15.822 -5.895 -12.531 1.00 95.75 90 GLY A N 1
ATOM 710 C CA . GLY A 1 90 ? -14.584 -5.719 -13.290 1.00 95.75 90 GLY A CA 1
ATOM 711 C C . GLY A 1 90 ? -13.991 -4.316 -13.152 1.00 95.75 90 GLY A C 1
ATOM 712 O O . GLY A 1 90 ? -12.777 -4.188 -13.028 1.00 95.75 90 GLY A O 1
ATOM 713 N N . ASP A 1 91 ? -14.833 -3.286 -13.055 1.00 96.06 91 ASP A N 1
ATOM 714 C CA . ASP A 1 91 ? -14.411 -1.883 -12.923 1.00 96.06 91 ASP A CA 1
ATOM 715 C C . ASP A 1 91 ? -13.673 -1.580 -11.605 1.00 96.06 91 ASP A C 1
ATOM 717 O O . ASP A 1 91 ? -12.978 -0.568 -11.488 1.00 96.06 91 ASP A O 1
ATOM 721 N N . LEU A 1 92 ? -13.782 -2.459 -10.600 1.00 95.38 92 LEU A N 1
ATOM 722 C CA . LEU A 1 92 ? -12.991 -2.354 -9.369 1.00 95.38 92 LEU A CA 1
ATOM 723 C C . LEU A 1 92 ? -11.518 -2.720 -9.595 1.00 95.38 92 LEU A C 1
ATOM 725 O O . LEU A 1 92 ? -10.651 -2.346 -8.796 1.00 95.38 92 LEU A O 1
ATOM 729 N N . ILE A 1 93 ? -11.223 -3.472 -10.658 1.00 96.19 93 ILE A N 1
ATOM 730 C CA . ILE A 1 93 ? -9.881 -3.949 -10.970 1.00 96.19 93 ILE A CA 1
ATOM 731 C C . ILE A 1 93 ? -9.092 -2.811 -11.610 1.00 96.19 93 ILE A C 1
ATOM 733 O O . ILE A 1 93 ? -9.415 -2.318 -12.686 1.00 96.19 93 ILE A O 1
ATOM 737 N N . LYS A 1 94 ? -7.993 -2.430 -10.961 1.00 95.06 94 LYS A N 1
ATOM 738 C CA . LYS A 1 94 ? -7.026 -1.489 -11.528 1.00 95.06 94 LYS A CA 1
ATOM 739 C C . LYS A 1 94 ? -5.902 -2.257 -12.208 1.00 95.06 94 LYS A C 1
ATOM 741 O O . LYS A 1 94 ? -5.001 -2.763 -11.539 1.00 95.06 94 LYS A O 1
ATOM 746 N N . GLU A 1 95 ? -5.944 -2.318 -13.533 1.00 92.12 95 GLU A N 1
ATOM 747 C CA . GLU A 1 95 ? -4.853 -2.868 -14.336 1.00 92.12 95 GLU A CA 1
ATOM 748 C C . GLU A 1 95 ? -3.701 -1.862 -14.370 1.00 92.12 95 GLU A C 1
ATOM 750 O O . GLU A 1 95 ? -3.818 -0.752 -14.885 1.00 92.12 95 GLU A O 1
ATOM 755 N N . THR A 1 96 ? -2.590 -2.226 -13.736 1.00 94.12 96 THR A N 1
ATOM 756 C CA . THR A 1 96 ? -1.420 -1.357 -13.615 1.00 94.12 96 THR A CA 1
ATOM 757 C C . THR A 1 96 ? -0.178 -2.125 -14.013 1.00 94.12 96 THR A C 1
ATOM 759 O O . THR A 1 96 ? -0.055 -3.320 -13.744 1.00 94.12 96 THR A O 1
ATOM 762 N N . VAL A 1 97 ? 0.756 -1.422 -14.645 1.00 93.88 97 VAL A N 1
ATOM 763 C CA . VAL A 1 97 ? 2.087 -1.948 -14.933 1.00 93.88 97 VAL A CA 1
ATOM 764 C C . VAL A 1 97 ? 3.061 -1.306 -13.954 1.00 93.88 97 VAL A C 1
ATOM 766 O O . VAL A 1 97 ? 3.184 -0.080 -13.901 1.00 93.88 97 VAL A O 1
ATOM 769 N N . ASP A 1 98 ? 3.762 -2.121 -13.164 1.00 95.94 98 ASP A N 1
ATOM 770 C CA . ASP A 1 98 ? 4.806 -1.609 -12.280 1.00 95.94 98 ASP A CA 1
ATOM 771 C C . ASP A 1 98 ? 5.924 -0.963 -13.112 1.00 95.94 98 ASP A C 1
ATOM 773 O O . ASP A 1 98 ? 6.551 -1.596 -13.965 1.00 95.94 98 ASP A O 1
ATOM 777 N N . ARG A 1 99 ? 6.200 0.316 -12.839 1.00 93.62 99 ARG A N 1
ATOM 778 C CA . ARG A 1 99 ? 7.164 1.119 -13.602 1.00 93.62 99 ARG A CA 1
ATOM 779 C C . ARG A 1 99 ? 8.559 0.494 -13.622 1.00 93.62 99 ARG A C 1
ATOM 781 O O . ARG A 1 99 ? 9.268 0.617 -14.621 1.00 93.62 99 ARG A O 1
ATOM 788 N N . ARG A 1 100 ? 8.988 -0.134 -12.521 1.00 94.06 100 ARG A N 1
ATOM 789 C CA . ARG A 1 100 ? 10.328 -0.736 -12.431 1.00 94.06 100 ARG A CA 1
ATOM 790 C C . ARG A 1 100 ? 10.412 -1.986 -13.291 1.00 94.06 100 ARG A C 1
ATOM 792 O O . ARG A 1 100 ? 11.390 -2.136 -14.018 1.00 94.06 100 ARG A O 1
ATOM 799 N N . THR A 1 101 ? 9.380 -2.818 -13.236 1.00 95.94 101 THR A N 1
ATOM 800 C CA . THR A 1 101 ? 9.233 -4.030 -14.045 1.00 95.94 101 THR A CA 1
ATOM 801 C C . THR A 1 101 ? 9.178 -3.680 -15.531 1.00 95.94 101 THR A C 1
ATOM 803 O O . THR A 1 101 ? 9.957 -4.221 -16.309 1.00 95.94 101 THR A O 1
ATOM 806 N N . TYR A 1 102 ? 8.366 -2.690 -15.916 1.00 96.19 102 TYR A N 1
ATOM 807 C CA . TYR A 1 102 ? 8.308 -2.187 -17.293 1.00 96.19 102 TYR A CA 1
ATOM 808 C C . TYR A 1 102 ? 9.660 -1.664 -17.788 1.00 96.19 102 TYR A C 1
ATOM 810 O O . TYR A 1 102 ? 10.135 -2.038 -18.858 1.00 96.19 102 TYR A O 1
ATOM 818 N N . SER A 1 103 ? 10.319 -0.824 -16.982 1.00 94.44 103 SER A N 1
ATOM 819 C CA . SER A 1 103 ? 11.632 -0.276 -17.326 1.00 94.44 103 SER A CA 1
ATOM 820 C C . SER A 1 103 ? 12.700 -1.370 -17.445 1.00 94.44 103 SER A C 1
ATOM 822 O O . SER A 1 103 ? 13.578 -1.262 -18.297 1.00 94.44 103 SER A O 1
ATOM 824 N N . ALA A 1 104 ? 12.638 -2.421 -16.620 1.00 95.00 104 ALA A N 1
ATOM 825 C CA . ALA A 1 104 ? 13.530 -3.573 -16.729 1.00 95.00 104 ALA A CA 1
ATOM 826 C C . ALA A 1 104 ? 13.290 -4.361 -18.026 1.00 95.00 104 ALA A C 1
ATOM 828 O O . ALA A 1 104 ? 14.255 -4.613 -18.742 1.00 95.00 104 ALA A O 1
ATOM 829 N N . ALA A 1 105 ? 12.029 -4.643 -18.371 1.00 95.62 105 ALA A N 1
ATOM 830 C CA . ALA A 1 105 ? 11.670 -5.307 -19.624 1.00 95.62 105 ALA A CA 1
ATOM 831 C C . ALA A 1 105 ? 12.139 -4.507 -20.855 1.00 95.62 105 ALA A C 1
ATOM 833 O O . ALA A 1 105 ? 12.739 -5.065 -21.767 1.00 95.62 105 ALA A O 1
ATOM 834 N N . CYS A 1 106 ? 11.968 -3.179 -20.849 1.00 95.75 106 CYS A N 1
ATOM 835 C CA . CYS A 1 106 ? 12.489 -2.309 -21.909 1.00 95.75 106 CYS A CA 1
ATOM 836 C C . CYS A 1 106 ? 14.021 -2.416 -22.049 1.00 95.75 106 CYS A C 1
ATOM 838 O O . CYS A 1 106 ? 14.540 -2.496 -23.160 1.00 95.75 106 CYS A O 1
ATOM 840 N N . ARG A 1 107 ? 14.767 -2.443 -20.934 1.00 94.69 107 ARG A N 1
ATOM 841 C CA . ARG A 1 107 ? 16.237 -2.589 -20.964 1.00 94.69 107 ARG A CA 1
ATOM 842 C C . ARG A 1 107 ? 16.684 -3.945 -21.501 1.00 94.69 107 ARG A C 1
ATOM 844 O O . ARG A 1 107 ? 17.696 -4.004 -22.195 1.00 94.69 107 ARG A O 1
ATOM 851 N N . GLU A 1 108 ? 15.958 -5.009 -21.180 1.00 96.12 108 GLU A N 1
ATOM 852 C CA . GLU A 1 108 ? 16.216 -6.349 -21.712 1.00 96.12 108 GLU A CA 1
ATOM 853 C C . GLU A 1 108 ? 16.021 -6.372 -23.233 1.00 96.12 108 GLU A C 1
ATOM 855 O O . GLU A 1 108 ? 16.941 -6.761 -23.950 1.00 96.12 108 GLU A O 1
ATOM 860 N N . MET A 1 109 ? 14.915 -5.807 -23.736 1.00 95.06 109 MET A N 1
ATOM 861 C CA . MET A 1 109 ? 14.669 -5.676 -25.181 1.00 95.06 109 MET A CA 1
ATOM 862 C C . MET A 1 109 ? 15.797 -4.924 -25.902 1.00 95.06 109 MET A C 1
ATOM 864 O O . MET A 1 109 ? 16.277 -5.388 -26.933 1.00 95.06 109 MET A O 1
ATOM 868 N N . VAL A 1 110 ? 16.261 -3.802 -25.340 1.00 94.69 110 VAL A N 1
ATOM 869 C CA . VAL A 1 110 ? 17.391 -3.034 -25.895 1.00 94.69 110 VAL A CA 1
ATOM 870 C C . VAL A 1 110 ? 18.693 -3.834 -25.840 1.00 94.69 110 VAL A C 1
ATOM 872 O O . VAL A 1 110 ? 19.485 -3.775 -26.773 1.00 94.69 110 VAL A O 1
ATOM 875 N N . THR A 1 111 ? 18.929 -4.602 -24.776 1.00 94.81 111 THR A N 1
ATOM 876 C CA . THR A 1 111 ? 20.146 -5.422 -24.646 1.00 94.81 111 THR A CA 1
ATOM 877 C C . THR A 1 111 ? 20.189 -6.526 -25.702 1.00 94.81 111 THR A C 1
ATOM 879 O O . THR A 1 111 ? 21.245 -6.789 -26.271 1.00 94.81 111 THR A O 1
ATOM 882 N N . GLU A 1 112 ? 19.049 -7.157 -25.986 1.00 93.50 112 GLU A N 1
ATOM 883 C CA . GLU A 1 112 ? 18.951 -8.235 -26.974 1.00 93.50 112 GLU A CA 1
ATOM 884 C C . GLU A 1 112 ? 18.946 -7.729 -28.422 1.00 93.50 112 GLU A C 1
ATOM 886 O O . GLU A 1 112 ? 19.487 -8.392 -29.307 1.00 93.50 112 GLU A O 1
ATOM 891 N N . ARG A 1 113 ? 18.306 -6.581 -28.679 1.00 92.06 113 ARG A N 1
ATOM 892 C CA . ARG A 1 113 ? 17.969 -6.120 -30.040 1.00 92.06 113 ARG A CA 1
ATOM 893 C C . ARG A 1 113 ? 18.677 -4.834 -30.457 1.00 92.06 113 ARG A C 1
ATOM 895 O O . ARG A 1 113 ? 18.602 -4.458 -31.619 1.00 92.06 113 ARG A O 1
ATOM 902 N N . GLY A 1 114 ? 19.351 -4.157 -29.533 1.00 92.12 114 GLY A N 1
ATOM 903 C CA . GLY A 1 114 ? 19.995 -2.856 -29.733 1.00 92.12 114 GLY A CA 1
ATOM 904 C C . GLY A 1 114 ? 19.064 -1.656 -29.534 1.00 92.12 114 GLY A C 1
ATOM 905 O O . GLY A 1 114 ? 19.530 -0.596 -29.124 1.00 92.12 114 GLY A O 1
ATOM 906 N N . GLU A 1 115 ? 17.758 -1.820 -29.753 1.00 93.19 115 GLU A N 1
ATOM 907 C CA . GLU A 1 115 ? 16.757 -0.755 -29.635 1.00 93.19 115 GLU A CA 1
ATOM 908 C C . GLU A 1 115 ? 15.391 -1.278 -29.161 1.00 93.19 115 GLU A C 1
ATOM 910 O O . GLU A 1 115 ? 15.148 -2.487 -29.101 1.00 93.19 115 GLU A O 1
ATOM 915 N N . LEU A 1 116 ? 14.501 -0.356 -28.778 1.00 94.56 116 LEU A N 1
ATOM 916 C CA . LEU A 1 116 ? 13.111 -0.690 -28.467 1.00 94.56 116 LEU A CA 1
ATOM 917 C C . LEU A 1 116 ? 12.304 -0.841 -29.762 1.00 94.56 116 LEU A C 1
ATOM 919 O O . LEU A 1 116 ? 12.512 -0.058 -30.681 1.00 94.56 116 LEU A O 1
ATOM 923 N N . PRO A 1 117 ? 11.334 -1.771 -29.822 1.00 94.75 117 PRO A N 1
ATOM 924 C CA . PRO A 1 117 ? 10.368 -1.803 -30.917 1.00 94.75 117 PRO A CA 1
ATOM 925 C C . PRO A 1 117 ? 9.580 -0.489 -31.021 1.00 94.75 117 PRO A C 1
ATOM 927 O O . PRO A 1 117 ? 9.189 0.059 -29.987 1.00 94.75 117 PRO A O 1
ATOM 930 N N . ASP A 1 118 ? 9.263 -0.052 -32.242 1.00 95.12 118 ASP A N 1
ATOM 931 C CA . ASP A 1 118 ? 8.568 1.219 -32.522 1.00 95.12 118 ASP A CA 1
ATOM 932 C C . ASP A 1 118 ? 7.297 1.425 -31.683 1.00 95.12 118 ASP A C 1
ATOM 934 O O . ASP A 1 118 ? 7.078 2.499 -31.124 1.00 95.12 118 ASP A O 1
ATOM 938 N N . GLU A 1 119 ? 6.469 0.387 -31.535 1.00 95.81 119 GLU A N 1
ATOM 939 C CA . GLU A 1 119 ? 5.227 0.449 -30.750 1.00 95.81 119 GLU A CA 1
ATOM 940 C C . GLU A 1 119 ? 5.490 0.711 -29.260 1.00 95.81 119 GLU A C 1
ATOM 942 O O . GLU A 1 119 ? 4.782 1.491 -28.622 1.00 95.81 119 GLU A O 1
ATOM 947 N N . ILE A 1 120 ? 6.540 0.092 -28.710 1.00 95.88 120 ILE A N 1
ATOM 948 C CA . ILE A 1 120 ? 6.951 0.285 -27.316 1.00 95.88 120 ILE A CA 1
ATOM 949 C C . ILE A 1 120 ? 7.592 1.659 -27.155 1.00 95.88 120 ILE A C 1
ATOM 951 O O . ILE A 1 120 ? 7.315 2.357 -26.179 1.00 95.88 120 ILE A O 1
ATOM 955 N N . GLN A 1 121 ? 8.411 2.082 -28.115 1.00 94.38 121 GLN A N 1
ATOM 956 C CA . GLN A 1 121 ? 9.016 3.407 -28.109 1.00 94.38 121 GLN A CA 1
ATOM 957 C C . GLN A 1 121 ? 7.952 4.515 -28.175 1.00 94.38 121 GLN A C 1
ATOM 959 O O . GLN A 1 121 ? 8.065 5.496 -27.442 1.00 94.38 121 GLN A O 1
ATOM 964 N N . ALA A 1 122 ? 6.879 4.335 -28.952 1.00 96.19 122 ALA A N 1
ATOM 965 C CA . ALA A 1 122 ? 5.780 5.299 -29.062 1.00 96.19 122 ALA A CA 1
ATOM 966 C C . ALA A 1 122 ? 5.053 5.556 -27.729 1.00 96.19 122 ALA A C 1
ATOM 968 O O . ALA A 1 122 ? 4.527 6.648 -27.511 1.00 96.19 122 ALA A O 1
ATOM 969 N N . VAL A 1 123 ? 5.052 4.574 -26.821 1.00 95.56 123 VAL A N 1
ATOM 970 C CA . VAL A 1 123 ? 4.453 4.689 -25.480 1.00 95.56 123 VAL A CA 1
ATOM 971 C C . VAL A 1 123 ? 5.491 4.873 -24.366 1.00 95.56 123 VAL A C 1
ATOM 973 O O . VAL A 1 123 ? 5.129 4.934 -23.189 1.00 95.56 123 VAL A O 1
ATOM 976 N N . THR A 1 124 ? 6.781 4.990 -24.704 1.00 94.88 124 THR A N 1
ATOM 977 C CA . THR A 1 124 ? 7.881 5.070 -23.731 1.00 94.88 124 THR A CA 1
ATOM 978 C C . THR A 1 124 ? 8.665 6.363 -23.872 1.00 94.88 124 THR A C 1
ATOM 980 O O . THR A 1 124 ? 9.331 6.611 -24.871 1.00 94.88 124 THR A O 1
ATOM 983 N N . SER A 1 125 ? 8.690 7.160 -22.806 1.00 92.75 125 SER A N 1
ATOM 984 C CA . SER A 1 125 ? 9.649 8.259 -22.697 1.00 92.75 125 SER A CA 1
ATOM 985 C C . SER A 1 125 ? 11.015 7.720 -22.263 1.00 92.75 125 SER A C 1
ATOM 987 O O . SER A 1 125 ? 11.146 7.165 -21.168 1.00 92.75 125 SER A O 1
ATOM 989 N N . VAL A 1 126 ? 12.026 7.886 -23.118 1.00 89.62 126 VAL A N 1
ATOM 990 C CA . VAL A 1 126 ? 13.418 7.499 -22.845 1.00 89.62 126 VAL A CA 1
ATOM 991 C C . VAL A 1 126 ? 14.219 8.745 -22.478 1.00 89.62 126 VAL A C 1
ATOM 993 O O . VAL A 1 126 ? 14.214 9.730 -23.212 1.00 89.62 126 VAL A O 1
ATOM 996 N N . TYR A 1 127 ? 14.901 8.708 -21.336 1.00 89.44 127 TYR A N 1
ATOM 997 C CA . TYR A 1 127 ? 15.783 9.780 -20.885 1.00 89.44 127 TYR A CA 1
ATOM 998 C C . TYR A 1 127 ? 16.921 9.213 -20.032 1.00 89.44 127 TYR A C 1
ATOM 1000 O O . TYR A 1 127 ? 16.751 8.213 -19.330 1.00 89.44 127 TYR A O 1
ATOM 1008 N N . GLU A 1 128 ? 18.079 9.864 -20.082 1.00 88.81 128 GLU A N 1
ATOM 1009 C CA . GLU A 1 128 ? 19.239 9.504 -19.270 1.00 88.81 128 GLU A CA 1
ATOM 1010 C C . GLU A 1 128 ? 19.181 10.191 -17.903 1.00 88.81 128 GLU A C 1
ATOM 1012 O O . GLU A 1 128 ? 18.733 11.332 -17.763 1.00 88.81 128 GLU A O 1
ATOM 1017 N N . THR A 1 129 ? 19.627 9.490 -16.864 1.00 93.06 129 THR A N 1
ATOM 1018 C CA . THR A 1 129 ? 19.718 10.034 -15.509 1.00 93.06 129 THR A CA 1
ATOM 1019 C C . THR A 1 129 ? 20.883 9.393 -14.762 1.00 93.06 129 THR A C 1
ATOM 1021 O O . THR A 1 129 ? 21.249 8.251 -15.038 1.00 93.06 129 THR A O 1
ATOM 1024 N N . THR A 1 130 ? 21.450 10.125 -13.806 1.00 93.94 130 THR A N 1
ATOM 1025 C CA . THR A 1 130 ? 22.492 9.629 -12.903 1.00 93.94 130 THR A CA 1
ATOM 1026 C C . THR A 1 130 ? 21.887 9.443 -11.521 1.00 93.94 130 THR A C 1
ATOM 1028 O O . THR A 1 130 ? 21.170 10.317 -11.038 1.00 93.94 130 THR A O 1
ATOM 1031 N N . ASP A 1 131 ? 22.200 8.326 -10.871 1.00 93.25 131 ASP A N 1
ATOM 1032 C CA . ASP A 1 131 ? 21.682 7.981 -9.547 1.00 93.25 131 ASP A CA 1
ATOM 1033 C C . ASP A 1 131 ? 22.813 7.507 -8.619 1.00 93.25 131 ASP A C 1
ATOM 1035 O O . ASP A 1 131 ? 23.900 7.129 -9.067 1.00 93.25 131 ASP A O 1
ATOM 1039 N N . ILE A 1 132 ? 22.558 7.521 -7.312 1.00 93.38 132 ILE A N 1
ATOM 1040 C CA . ILE A 1 132 ? 23.488 7.060 -6.282 1.00 93.38 132 ILE A CA 1
ATOM 1041 C C . ILE A 1 132 ? 23.108 5.632 -5.880 1.00 93.38 132 ILE A C 1
ATOM 1043 O O . ILE A 1 132 ? 22.147 5.401 -5.148 1.00 93.38 132 ILE A O 1
ATOM 1047 N N . SER A 1 133 ? 23.902 4.646 -6.306 1.00 91.31 133 SER A N 1
ATOM 1048 C CA . SER A 1 133 ? 23.712 3.259 -5.869 1.00 91.31 133 SER A CA 1
ATOM 1049 C C . SER A 1 133 ? 24.386 2.999 -4.516 1.00 91.31 133 SER A C 1
ATOM 1051 O O . SER A 1 133 ? 25.582 3.251 -4.365 1.00 91.31 133 SER A O 1
ATOM 1053 N N . ARG A 1 134 ? 23.656 2.425 -3.550 1.00 91.69 134 ARG A N 1
ATOM 1054 C CA . ARG A 1 134 ? 24.187 2.024 -2.233 1.00 91.69 134 ARG A CA 1
ATOM 1055 C C . ARG A 1 134 ? 24.296 0.502 -2.125 1.00 91.69 134 ARG A C 1
ATOM 1057 O O . ARG A 1 134 ? 23.306 -0.203 -2.315 1.00 91.69 134 ARG A O 1
ATOM 1064 N N . ARG A 1 135 ? 25.469 -0.008 -1.742 1.00 91.50 135 ARG A N 1
ATOM 1065 C CA . ARG A 1 135 ? 25.697 -1.412 -1.349 1.00 91.50 135 ARG A CA 1
ATOM 1066 C C . ARG A 1 135 ? 26.586 -1.446 -0.107 1.00 91.50 135 ARG A C 1
ATOM 1068 O O . ARG A 1 135 ? 27.423 -0.564 0.056 1.00 91.50 135 ARG A O 1
ATOM 1075 N N . LYS A 1 136 ? 26.406 -2.442 0.769 1.00 89.25 136 LYS A N 1
ATOM 1076 C CA . LYS A 1 136 ? 27.328 -2.648 1.897 1.00 89.25 136 LYS A CA 1
ATOM 1077 C C . LYS A 1 136 ? 28.716 -2.993 1.350 1.00 89.25 136 LYS A C 1
ATOM 1079 O O . LYS A 1 136 ? 28.820 -3.789 0.416 1.00 89.25 136 LYS A O 1
ATOM 1084 N N . ALA A 1 137 ? 29.751 -2.381 1.919 1.00 87.06 137 ALA A N 1
ATOM 1085 C CA . ALA A 1 137 ? 31.128 -2.767 1.643 1.00 87.06 137 ALA A CA 1
ATOM 1086 C C . ALA A 1 137 ? 31.365 -4.211 2.117 1.00 87.06 137 ALA A C 1
ATOM 1088 O O . ALA A 1 137 ? 30.720 -4.658 3.070 1.00 87.06 137 ALA A O 1
ATOM 1089 N N . LYS A 1 138 ? 32.234 -4.933 1.404 1.00 70.12 138 LYS A N 1
ATOM 1090 C CA . LYS A 1 138 ? 32.724 -6.247 1.831 1.00 70.12 138 LYS A CA 1
ATOM 1091 C C . LYS A 1 138 ? 33.743 -6.096 2.949 1.00 70.12 138 LYS A C 1
ATOM 1093 O O . LYS A 1 138 ? 34.483 -5.089 2.905 1.00 70.12 138 LYS A O 1
#